Protein AF-A0A0G2BGS7-F1 (afdb_monomer)

Solvent-accessible surface area (backbone atoms only — not comparable to full-atom values): 3280 Å² total; per-residue (Å²): 140,87,68,89,72,79,38,72,68,46,52,52,62,56,24,66,80,40,98,53,77,39,76,51,69,42,96,49,42,48,81,47,76,57,100,88,45,78,45,81,51,66,86,60,62,71,51,77,40,87

Secondary structure (DSSP, 8-state):
---TT--HHHHHHHHTT-SS-EEEE-TTEEEEEETTEEEEEESS-EEEE-

Foldseek 3Di:
DDDPCPDPVNVQVVCVVPPDKDKADDPQWDWDADPNDIDIDGPDDMDIHD

Radius of gyration: 12.24 Å; Cα contacts (8 Å, |Δi|>4): 60; chains: 1; bounding box: 23×28×34 Å

Sequence (50 aa):
MHFPELTFEYVKEESKRTTMPVYALDDQSAIKVTDGEVEVISEGVWEKFN

Structure (mmCIF, N/CA/C/O backbone):
data_AF-A0A0G2BGS7-F1
#
_entry.id   AF-A0A0G2BGS7-F1
#
loop_
_atom_site.group_PDB
_atom_site.id
_atom_site.type_symbol
_atom_site.label_atom_id
_atom_site.label_alt_id
_atom_site.label_comp_id
_atom_site.label_asym_id
_atom_site.label_entity_id
_atom_site.label_seq_id
_atom_site.pdbx_PDB_ins_code
_atom_site.Cartn_x
_atom_site.Cartn_y
_atom_site.Cartn_z
_atom_site.occupancy
_atom_site.B_iso_or_equiv
_atom_site.auth_seq_id
_atom_site.auth_comp_id
_atom_site.auth_asym_id
_atom_site.auth_atom_id
_atom_site.pdbx_PDB_model_num
ATOM 1 N N . MET A 1 1 ? -7.771 -2.593 -20.584 1.00 61.19 1 MET A N 1
ATOM 2 C CA . MET A 1 1 ? -6.947 -1.398 -20.311 1.00 61.19 1 MET A CA 1
ATOM 3 C C . MET A 1 1 ? -5.684 -1.910 -19.643 1.00 61.19 1 MET A C 1
ATOM 5 O O . MET A 1 1 ? -5.827 -2.710 -18.733 1.00 61.19 1 MET A O 1
ATOM 9 N N . HIS A 1 2 ? -4.498 -1.598 -20.161 1.00 80.56 2 HIS A N 1
ATOM 10 C CA . HIS A 1 2 ? -3.216 -2.101 -19.651 1.00 80.56 2 HIS A CA 1
ATOM 11 C C . HIS A 1 2 ? -2.320 -0.891 -19.389 1.00 80.56 2 HIS A C 1
ATOM 13 O O . HIS A 1 2 ? -2.161 -0.075 -20.297 1.00 80.56 2 HIS A O 1
ATOM 19 N N . PHE A 1 3 ? -1.788 -0.774 -18.173 1.00 85.62 3 PHE A N 1
ATOM 20 C CA . PHE A 1 3 ? -1.010 0.374 -17.700 1.00 85.62 3 PHE A CA 1
ATOM 21 C C . PHE A 1 3 ? 0.389 -0.088 -17.268 1.00 85.62 3 PHE A C 1
ATOM 23 O O . PHE A 1 3 ? 0.626 -0.299 -16.079 1.00 85.62 3 PHE A O 1
ATOM 30 N N . PRO A 1 4 ? 1.305 -0.326 -18.221 1.00 89.12 4 PRO A N 1
ATOM 31 C CA . PRO A 1 4 ? 2.614 -0.912 -17.927 1.00 89.12 4 PRO A CA 1
ATOM 32 C C . PRO A 1 4 ? 3.477 -0.045 -17.002 1.00 89.12 4 PRO A C 1
ATOM 34 O O . PRO A 1 4 ? 4.379 -0.558 -16.348 1.00 89.12 4 PRO A O 1
ATOM 37 N N . GLU A 1 5 ? 3.222 1.261 -16.955 1.00 89.06 5 GLU A N 1
ATOM 38 C CA . GLU A 1 5 ? 3.936 2.212 -16.108 1.00 89.06 5 GLU A CA 1
ATOM 39 C C . GLU A 1 5 ? 3.523 2.180 -14.629 1.00 89.06 5 GLU A C 1
ATOM 41 O O . GLU A 1 5 ? 4.311 2.611 -13.786 1.00 89.06 5 GLU A O 1
ATOM 46 N N . LEU A 1 6 ? 2.339 1.650 -14.288 1.00 89.25 6 LEU A N 1
ATOM 47 C CA . LEU A 1 6 ? 1.822 1.612 -12.912 1.00 89.25 6 LEU A CA 1
ATOM 48 C C . LEU A 1 6 ? 2.467 0.476 -12.106 1.00 89.25 6 LEU A C 1
ATOM 50 O O . LEU A 1 6 ? 1.837 -0.509 -11.735 1.00 89.25 6 LEU A O 1
ATOM 54 N N . THR A 1 7 ? 3.763 0.632 -11.863 1.00 94.50 7 THR A N 1
ATOM 55 C CA . THR A 1 7 ? 4.616 -0.296 -11.113 1.00 94.50 7 THR A CA 1
ATOM 56 C C . THR A 1 7 ? 4.836 0.179 -9.676 1.00 94.50 7 THR A C 1
ATOM 58 O O . THR A 1 7 ? 4.602 1.343 -9.352 1.00 94.50 7 THR A O 1
ATOM 61 N N . PHE A 1 8 ? 5.370 -0.690 -8.814 1.00 95.38 8 PHE A N 1
ATOM 62 C CA . PHE A 1 8 ? 5.765 -0.312 -7.451 1.00 95.38 8 PHE A CA 1
ATOM 63 C C . PHE A 1 8 ? 6.785 0.834 -7.418 1.00 95.38 8 PHE A C 1
ATOM 65 O O . PHE A 1 8 ? 6.654 1.735 -6.593 1.00 95.38 8 PHE A O 1
ATOM 72 N N . GLU A 1 9 ? 7.750 0.862 -8.344 1.00 96.00 9 GLU A N 1
ATOM 73 C CA . GLU A 1 9 ? 8.725 1.960 -8.407 1.00 96.00 9 GLU A CA 1
ATOM 74 C C . GLU A 1 9 ? 8.056 3.282 -8.799 1.00 96.00 9 GLU A C 1
ATOM 76 O O . GLU A 1 9 ? 8.368 4.323 -8.226 1.00 96.00 9 GLU A O 1
ATOM 81 N N . TYR A 1 10 ? 7.082 3.245 -9.714 1.00 95.31 10 TYR A N 1
ATOM 82 C CA . TYR A 1 10 ? 6.280 4.425 -10.033 1.00 95.31 10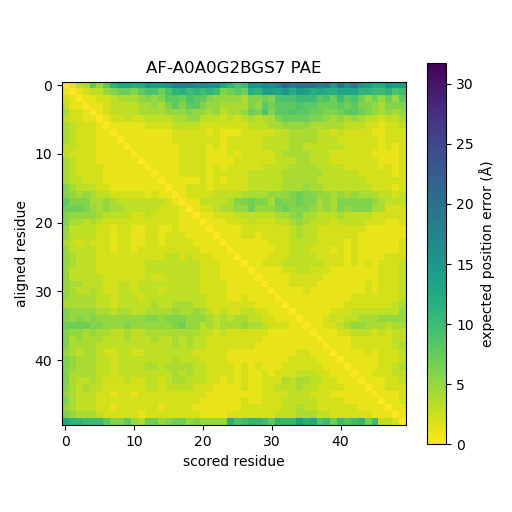 TYR A CA 1
ATOM 83 C C . TYR A 1 10 ? 5.524 4.934 -8.798 1.00 95.31 10 TYR A C 1
ATOM 85 O 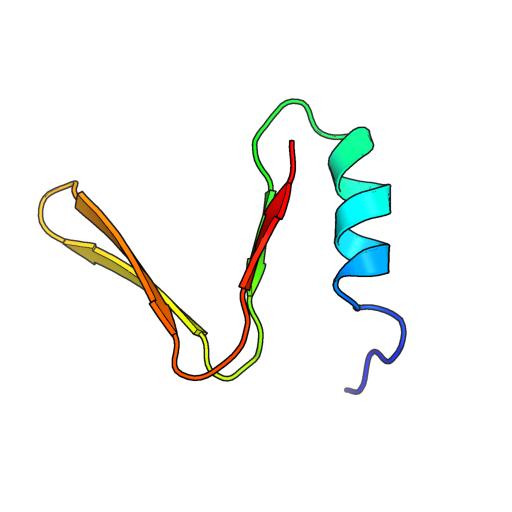O . TYR A 1 10 ? 5.622 6.112 -8.459 1.00 95.31 10 TYR A O 1
ATOM 93 N N . VAL A 1 11 ? 4.828 4.046 -8.077 1.00 95.56 11 VAL A N 1
ATOM 94 C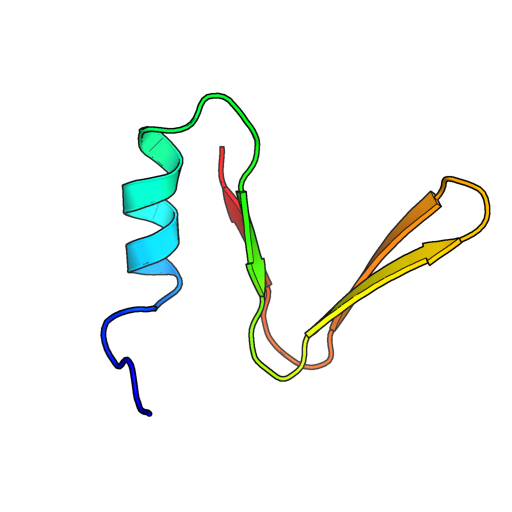 CA . VAL A 1 11 ? 4.074 4.434 -6.872 1.00 95.56 11 VAL A CA 1
ATOM 95 C C . VAL A 1 11 ? 4.997 4.989 -5.785 1.00 95.56 11 VAL A C 1
ATOM 97 O O . VAL A 1 11 ? 4.635 5.951 -5.114 1.00 95.56 11 VAL A O 1
ATOM 100 N N . LYS A 1 12 ? 6.200 4.434 -5.636 1.00 95.62 12 LYS A N 1
ATOM 101 C CA . LYS A 1 12 ? 7.222 4.908 -4.698 1.00 95.62 12 LYS A CA 1
ATOM 102 C C . LYS A 1 12 ? 7.756 6.299 -5.039 1.00 95.62 12 LYS A C 1
ATOM 104 O O . LYS A 1 12 ? 8.015 7.091 -4.137 1.00 95.62 12 LYS A O 1
ATOM 109 N N . GLU A 1 13 ? 7.956 6.616 -6.315 1.00 95.75 13 GLU A N 1
ATOM 110 C CA . GLU A 1 13 ? 8.352 7.973 -6.708 1.00 95.75 13 GLU A CA 1
ATOM 111 C C . GLU A 1 13 ? 7.214 8.973 -6.467 1.00 95.75 13 GLU A C 1
ATOM 113 O O . GLU A 1 13 ? 7.446 10.053 -5.919 1.00 95.75 13 GLU A O 1
ATOM 118 N N . GLU A 1 14 ? 5.975 8.591 -6.780 1.00 94.06 14 GLU A N 1
ATOM 119 C CA . GLU A 1 14 ? 4.804 9.440 -6.548 1.00 94.06 14 GLU A CA 1
ATOM 120 C C . GLU A 1 14 ? 4.477 9.619 -5.057 1.00 94.06 14 GLU A C 1
ATOM 122 O O . GLU A 1 14 ? 4.045 10.701 -4.642 1.00 94.06 14 GLU A O 1
ATOM 127 N N . SER A 1 15 ? 4.731 8.608 -4.216 1.00 95.81 15 SER A N 1
ATOM 128 C CA . SER A 1 15 ? 4.445 8.679 -2.778 1.00 95.81 15 SER A CA 1
ATOM 129 C C . SER A 1 15 ? 5.224 9.793 -2.088 1.00 95.81 15 SER A C 1
ATOM 131 O O . SER A 1 15 ? 4.684 10.425 -1.188 1.00 95.81 15 SER A O 1
ATOM 133 N N . LYS A 1 16 ? 6.432 10.126 -2.568 1.00 95.44 16 LYS A N 1
ATOM 134 C CA . LYS A 1 16 ? 7.275 11.213 -2.026 1.00 95.44 16 LYS A CA 1
ATOM 135 C C . LYS A 1 16 ? 6.594 12.582 -2.042 1.00 95.44 16 LYS A C 1
ATOM 137 O O . LYS A 1 16 ? 7.041 13.510 -1.369 1.00 95.44 16 LYS A O 1
ATOM 142 N N . ARG A 1 17 ? 5.551 12.747 -2.861 1.00 94.75 17 ARG A N 1
ATOM 143 C CA . ARG A 1 17 ? 4.779 13.992 -2.995 1.00 94.75 17 ARG A CA 1
ATOM 144 C C . ARG A 1 17 ? 3.573 14.031 -2.050 1.00 94.75 17 ARG A C 1
ATOM 146 O O . ARG A 1 17 ? 2.873 15.041 -2.010 1.00 94.75 17 ARG A O 1
ATOM 153 N N . THR A 1 18 ? 3.331 12.954 -1.308 1.00 92.31 18 THR A N 1
ATOM 154 C CA . THR A 1 18 ? 2.195 12.776 -0.404 1.00 92.31 18 THR A CA 1
ATOM 155 C C . THR A 1 18 ? 2.682 12.783 1.042 1.00 92.31 18 THR A C 1
ATOM 157 O O . THR A 1 18 ? 3.717 12.224 1.363 1.00 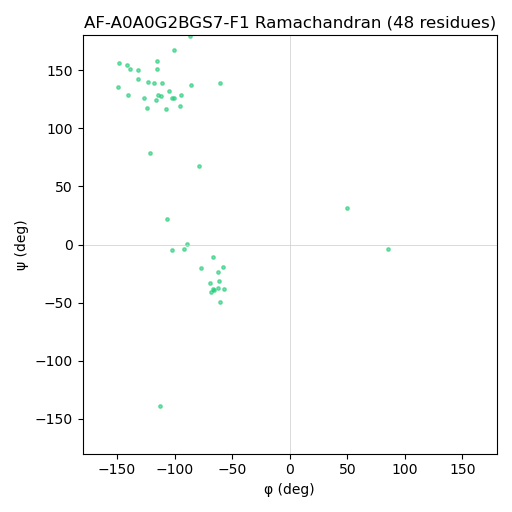92.31 18 THR A O 1
ATOM 160 N N . THR A 1 19 ? 1.946 13.438 1.941 1.00 94.62 19 THR A N 1
ATOM 161 C CA . THR A 1 19 ? 2.290 13.499 3.379 1.00 94.62 19 THR A CA 1
ATOM 162 C C . THR A 1 19 ? 1.693 12.350 4.195 1.00 94.62 19 THR A C 1
ATOM 164 O O . THR A 1 19 ? 1.840 12.293 5.415 1.00 94.62 19 THR A O 1
ATOM 167 N N . MET A 1 20 ? 0.968 11.462 3.523 1.00 94.44 20 MET A N 1
ATOM 168 C CA . MET A 1 20 ? 0.281 10.311 4.084 1.00 94.44 20 MET A CA 1
ATOM 169 C C . MET A 1 20 ? 0.902 9.021 3.545 1.00 94.44 20 MET A C 1
ATOM 171 O O . MET A 1 20 ? 1.361 9.002 2.404 1.00 94.44 20 MET A O 1
ATOM 175 N N . PRO A 1 21 ? 0.852 7.921 4.309 1.00 93.94 21 PRO A N 1
ATOM 176 C CA . PRO A 1 21 ? 1.336 6.645 3.817 1.00 93.94 21 PRO A CA 1
ATOM 177 C C . PRO A 1 21 ? 0.569 6.185 2.575 1.00 93.94 21 PRO A C 1
ATOM 179 O O . PRO A 1 21 ? -0.661 6.271 2.531 1.00 93.94 21 PRO A O 1
ATOM 182 N N . VAL A 1 22 ? 1.297 5.636 1.607 1.00 96.12 22 VAL A N 1
ATOM 183 C CA . VAL A 1 22 ? 0.741 5.066 0.377 1.00 96.12 22 VAL A CA 1
ATOM 184 C C . VAL A 1 22 ? 0.955 3.560 0.403 1.00 96.12 22 VAL A C 1
ATOM 186 O O . VAL A 1 22 ? 2.072 3.097 0.612 1.00 96.12 22 VAL A O 1
ATOM 189 N N . TYR A 1 23 ? -0.114 2.794 0.196 1.00 95.50 23 TYR A N 1
ATOM 190 C CA . TYR A 1 23 ? -0.065 1.336 0.108 1.00 95.50 23 TYR A CA 1
ATOM 191 C C . TYR A 1 23 ? -0.275 0.933 -1.349 1.00 95.50 23 TYR A C 1
ATOM 193 O O . TYR A 1 23 ? -1.332 1.205 -1.917 1.00 95.50 23 TYR A O 1
ATOM 201 N N . ALA A 1 24 ? 0.735 0.312 -1.950 1.00 96.12 24 ALA A N 1
ATOM 202 C CA . ALA A 1 24 ? 0.653 -0.265 -3.283 1.00 96.12 24 ALA A CA 1
ATOM 203 C C . ALA A 1 24 ? 0.295 -1.747 -3.161 1.00 96.12 24 ALA A C 1
ATOM 205 O O . ALA A 1 24 ? 0.943 -2.474 -2.407 1.00 96.12 24 ALA A O 1
ATOM 206 N N . LEU A 1 25 ? -0.731 -2.177 -3.892 1.00 96.88 25 LEU A N 1
ATOM 207 C CA . LEU A 1 25 ? -1.242 -3.546 -3.900 1.00 96.88 25 LEU A CA 1
ATOM 208 C C . LEU A 1 25 ? -1.209 -4.074 -5.332 1.00 96.88 25 LEU A C 1
ATOM 210 O O . LEU A 1 25 ? -1.543 -3.334 -6.259 1.00 96.88 25 LEU A O 1
ATOM 214 N N . ASP A 1 26 ? -0.837 -5.338 -5.499 1.00 94.75 26 ASP A N 1
ATOM 215 C CA . ASP A 1 26 ? -1.039 -6.053 -6.756 1.00 94.75 26 ASP A CA 1
ATOM 216 C C . ASP A 1 26 ? -2.435 -6.698 -6.839 1.00 94.75 26 ASP A C 1
ATOM 218 O O . ASP A 1 26 ? -3.243 -6.632 -5.908 1.00 94.75 26 ASP A O 1
ATOM 222 N N . ASP A 1 27 ? -2.711 -7.356 -7.967 1.00 94.44 27 ASP A N 1
ATOM 223 C CA . ASP A 1 27 ? -4.002 -7.997 -8.246 1.00 94.44 27 ASP A CA 1
ATOM 224 C C . ASP A 1 27 ? -4.309 -9.200 -7.330 1.00 94.44 27 ASP A C 1
ATOM 226 O O . ASP A 1 27 ? -5.435 -9.699 -7.323 1.00 94.44 27 ASP A O 1
ATOM 230 N N . GLN A 1 28 ? -3.329 -9.680 -6.555 1.00 97.50 28 GLN A N 1
ATOM 231 C CA . GLN A 1 28 ? -3.467 -10.799 -5.616 1.00 97.50 28 GLN A CA 1
ATOM 232 C C . GLN A 1 28 ? -3.489 -10.332 -4.153 1.00 97.50 28 GLN A C 1
ATOM 234 O O . GLN A 1 28 ? -3.206 -11.105 -3.231 1.00 97.50 28 GLN A O 1
ATOM 239 N N . SER A 1 29 ? -3.837 -9.062 -3.938 1.00 97.50 29 SER A N 1
ATOM 240 C CA . SER A 1 29 ? -3.846 -8.414 -2.632 1.00 97.50 29 SER A CA 1
ATOM 241 C C . SER A 1 29 ? -5.155 -7.661 -2.378 1.00 97.50 29 SER A C 1
ATOM 243 O O . SER A 1 29 ? -5.802 -7.155 -3.293 1.00 97.50 29 SER A O 1
ATOM 245 N N . ALA A 1 30 ? -5.555 -7.561 -1.110 1.00 97.06 30 ALA A N 1
ATOM 246 C CA . ALA A 1 30 ? -6.762 -6.857 -0.689 1.00 97.06 30 ALA A CA 1
ATOM 247 C C . ALA A 1 30 ? -6.607 -6.225 0.702 1.00 97.06 30 ALA A C 1
ATOM 249 O O . ALA A 1 30 ? -5.834 -6.691 1.539 1.00 97.06 30 ALA A O 1
ATOM 250 N N . ILE A 1 31 ? -7.399 -5.183 0.969 1.00 97.31 31 ILE A N 1
ATOM 251 C CA . ILE A 1 31 ? -7.540 -4.598 2.308 1.00 97.31 31 ILE A CA 1
ATOM 252 C C . ILE A 1 31 ? -8.837 -5.109 2.923 1.00 97.31 31 ILE A C 1
ATOM 254 O O . ILE A 1 31 ? -9.915 -4.946 2.348 1.00 97.31 31 ILE A O 1
ATOM 258 N N . LYS A 1 32 ? -8.733 -5.685 4.118 1.00 97.38 32 LYS A N 1
ATOM 259 C CA . LYS A 1 32 ? -9.875 -6.082 4.940 1.00 97.38 32 LYS A CA 1
ATOM 260 C C . LYS A 1 32 ? -10.026 -5.092 6.089 1.00 97.38 32 LYS A C 1
ATOM 262 O O . LYS A 1 32 ? -9.057 -4.798 6.784 1.00 97.38 32 LYS A O 1
ATOM 267 N N . VAL A 1 33 ? -11.251 -4.613 6.301 1.00 97.56 33 VAL A N 1
ATOM 268 C CA . VAL A 1 33 ? -11.606 -3.782 7.457 1.00 97.56 33 VAL A CA 1
ATOM 269 C C . VAL A 1 33 ? -12.756 -4.443 8.202 1.00 97.56 33 VAL A C 1
ATOM 271 O O . VAL A 1 33 ? -13.838 -4.605 7.639 1.00 97.56 33 VAL A O 1
ATOM 274 N N . THR A 1 34 ? -12.526 -4.827 9.457 1.00 97.94 34 THR A N 1
ATOM 275 C CA . THR A 1 34 ? -13.526 -5.511 10.298 1.00 97.94 34 THR A CA 1
ATOM 276 C C . THR A 1 34 ? -13.426 -4.968 11.715 1.00 97.94 34 THR A C 1
ATOM 278 O O . THR A 1 34 ? -12.326 -4.889 12.244 1.00 97.94 34 THR A O 1
ATOM 281 N N . ASP A 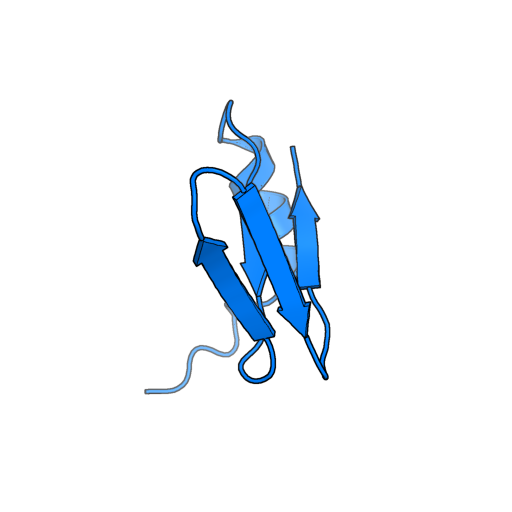1 35 ? -14.542 -4.540 12.308 1.00 97.00 35 ASP A N 1
ATOM 282 C CA . ASP A 1 35 ? -14.603 -4.017 13.687 1.00 97.00 35 ASP A CA 1
ATOM 283 C C . ASP A 1 35 ? -13.554 -2.932 14.030 1.00 97.00 35 ASP A C 1
ATOM 285 O O . ASP A 1 35 ? -13.111 -2.794 15.167 1.00 97.00 35 ASP A O 1
ATOM 289 N N . GLY A 1 36 ? -13.165 -2.127 13.036 1.00 96.06 36 GLY A N 1
ATOM 290 C CA . GLY A 1 36 ? -12.166 -1.062 13.181 1.00 96.06 36 GLY A CA 1
ATOM 291 C C . GLY A 1 36 ? -10.708 -1.512 13.025 1.00 96.06 36 GLY A C 1
ATOM 292 O O . GLY A 1 36 ? -9.820 -0.662 13.008 1.00 96.06 36 GLY A O 1
ATOM 293 N N . GLU A 1 37 ? -10.451 -2.808 12.858 1.00 97.12 37 GLU A N 1
ATOM 294 C CA . GLU A 1 37 ? -9.138 -3.352 12.514 1.00 97.12 37 GLU A CA 1
ATOM 295 C C . GLU A 1 37 ? -8.924 -3.331 10.994 1.00 97.12 37 GLU A C 1
ATOM 297 O O . GLU A 1 37 ? -9.830 -3.666 10.226 1.00 97.12 37 GLU A O 1
ATOM 302 N N . VAL A 1 38 ? -7.723 -2.931 10.563 1.00 95.75 38 VAL A N 1
ATOM 303 C CA . VAL A 1 38 ? -7.313 -2.871 9.153 1.00 95.75 38 VAL A CA 1
ATOM 304 C C . VAL A 1 38 ? -6.167 -3.850 8.924 1.00 95.75 38 VAL A C 1
ATOM 306 O O . VAL A 1 38 ? -5.123 -3.739 9.563 1.00 95.75 38 VAL A O 1
ATOM 309 N N . GLU A 1 39 ? -6.344 -4.765 7.976 1.00 96.56 39 GLU A N 1
ATOM 310 C CA . GLU A 1 39 ? -5.367 -5.798 7.625 1.00 96.56 39 GLU A CA 1
ATOM 311 C C . GLU A 1 39 ? -5.160 -5.848 6.104 1.00 96.56 39 GLU A C 1
ATOM 313 O O . GLU A 1 39 ? -6.114 -5.706 5.333 1.00 96.56 39 GLU A O 1
ATOM 318 N N . VAL A 1 40 ? -3.918 -6.076 5.669 1.00 96.81 40 VAL A N 1
ATOM 319 C CA . VAL A 1 40 ? -3.603 -6.398 4.271 1.00 96.81 40 VAL A CA 1
ATOM 320 C C . VAL A 1 40 ? -3.537 -7.915 4.134 1.00 96.81 40 VAL A C 1
ATOM 322 O O . VAL A 1 40 ? -2.706 -8.558 4.771 1.00 96.81 40 VAL A O 1
ATOM 325 N N . ILE A 1 41 ? -4.402 -8.479 3.296 1.00 97.88 41 ILE A N 1
ATOM 326 C CA . ILE A 1 41 ? -4.408 -9.901 2.942 1.00 97.88 41 ILE A CA 1
ATOM 327 C C . ILE A 1 41 ? -3.775 -10.029 1.560 1.00 97.88 41 ILE A C 1
ATOM 329 O O . ILE A 1 41 ? -4.210 -9.346 0.635 1.00 97.88 41 ILE A O 1
ATOM 333 N N . SER A 1 42 ? -2.756 -10.874 1.404 1.00 97.81 42 SER A N 1
ATOM 334 C CA . SER A 1 42 ? -2.039 -10.987 0.132 1.00 97.81 42 SER A CA 1
ATOM 335 C C . SER A 1 42 ? -1.492 -12.393 -0.106 1.00 97.81 42 SER A C 1
ATOM 337 O O . SER A 1 42 ? -0.912 -13.000 0.794 1.00 97.81 42 SER A O 1
ATOM 339 N N . GLU A 1 43 ? -1.670 -12.884 -1.333 1.00 97.88 43 GLU A N 1
ATOM 340 C CA . GLU A 1 43 ? -0.938 -14.030 -1.899 1.00 97.88 43 GLU A CA 1
ATOM 341 C C . GLU A 1 43 ? 0.165 -13.576 -2.876 1.00 97.88 43 GLU A C 1
ATOM 343 O O . GLU A 1 43 ? 0.927 -14.401 -3.383 1.00 97.88 43 GLU A O 1
ATOM 348 N N . GLY A 1 44 ? 0.233 -12.269 -3.144 1.00 96.06 44 GLY A N 1
ATOM 349 C CA . GLY A 1 44 ? 1.187 -11.617 -4.030 1.00 96.06 44 GLY A CA 1
ATOM 350 C C . GLY A 1 44 ? 2.147 -10.705 -3.268 1.00 96.06 44 GLY A C 1
ATOM 351 O O . GLY A 1 44 ? 2.662 -11.050 -2.202 1.00 96.06 44 GLY A O 1
ATOM 352 N N . VAL A 1 45 ? 2.419 -9.535 -3.839 1.00 96.31 45 VAL A N 1
AT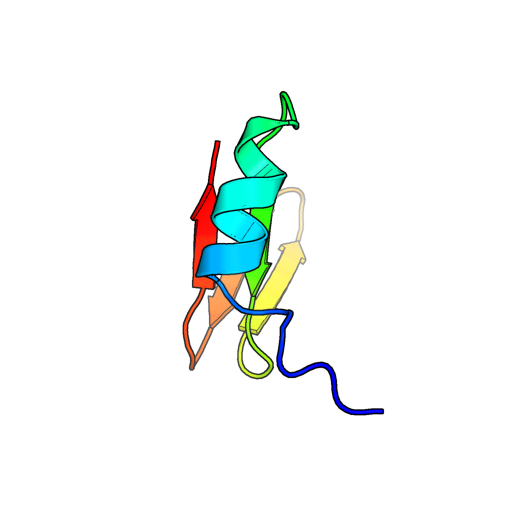OM 353 C CA . VAL A 1 45 ? 3.317 -8.525 -3.281 1.00 96.31 45 VAL A CA 1
ATOM 354 C C . VAL A 1 45 ? 2.548 -7.243 -3.003 1.00 96.31 45 VAL A C 1
ATOM 356 O O . VAL A 1 45 ? 1.730 -6.777 -3.795 1.00 96.31 45 VAL A O 1
ATOM 359 N N . TRP A 1 46 ? 2.864 -6.634 -1.868 1.00 97.31 46 TRP A N 1
ATOM 360 C CA . TRP A 1 46 ? 2.435 -5.287 -1.544 1.00 97.31 46 TRP A CA 1
ATOM 361 C C . TRP A 1 46 ? 3.555 -4.536 -0.836 1.00 97.31 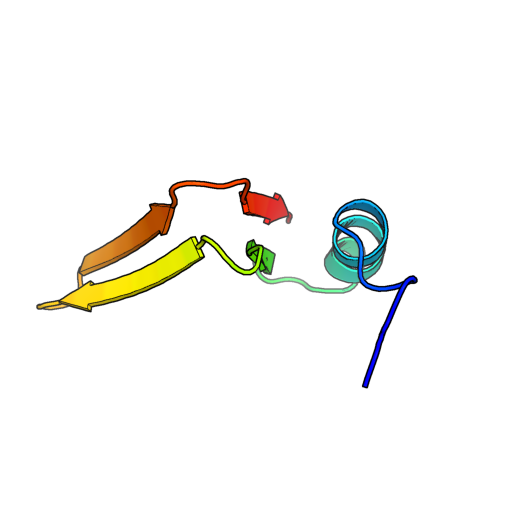46 TRP A C 1
ATOM 363 O O . TRP A 1 46 ? 4.412 -5.136 -0.184 1.00 97.31 46 TRP A O 1
ATOM 373 N N . GLU A 1 47 ? 3.525 -3.210 -0.941 1.00 96.75 47 GLU A N 1
ATOM 374 C CA . GLU A 1 47 ? 4.497 -2.337 -0.290 1.00 96.75 47 GLU A CA 1
ATOM 375 C C . GLU A 1 47 ? 3.819 -1.107 0.309 1.00 96.75 47 GLU A C 1
ATOM 377 O O . GLU A 1 47 ? 2.788 -0.628 -0.171 1.00 96.75 47 GLU A O 1
ATOM 382 N N . LYS A 1 48 ? 4.424 -0.581 1.375 1.00 95.88 48 LYS A N 1
ATOM 383 C CA . LYS A 1 48 ? 4.032 0.678 2.004 1.00 95.88 48 LYS A CA 1
ATOM 384 C C . LYS A 1 48 ? 5.150 1.696 1.836 1.00 95.88 48 LYS A C 1
ATOM 386 O O . LYS A 1 48 ? 6.281 1.444 2.247 1.00 95.8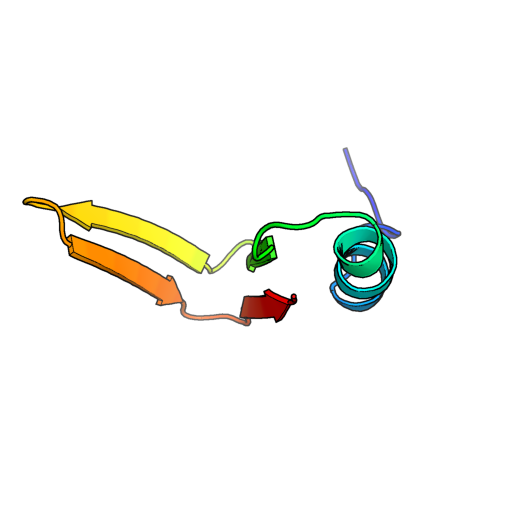8 48 LYS A O 1
ATOM 391 N N . PHE A 1 49 ? 4.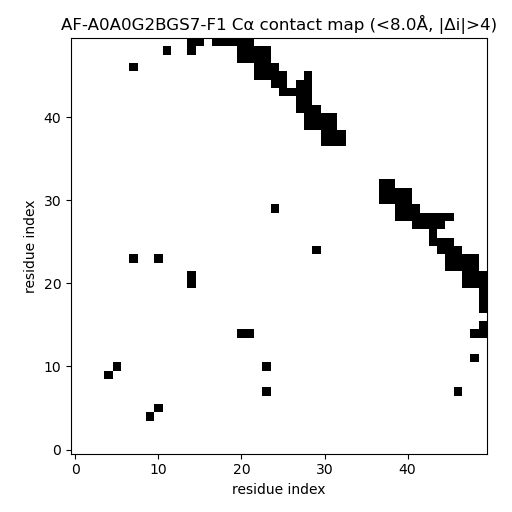794 2.872 1.343 1.00 94.81 49 PHE A N 1
ATOM 392 C CA . PHE A 1 49 ? 5.683 4.016 1.189 1.00 94.81 49 PHE A CA 1
ATOM 393 C C . PHE A 1 49 ? 5.244 5.182 2.092 1.00 94.81 49 PHE A C 1
ATOM 395 O O . PHE A 1 49 ? 4.083 5.246 2.509 1.00 94.81 49 PHE A O 1
ATOM 402 N N . ASN A 1 50 ? 6.182 6.085 2.398 1.00 80.06 50 ASN A N 1
ATOM 403 C CA . ASN A 1 50 ? 5.978 7.313 3.177 1.00 80.06 50 ASN A CA 1
ATOM 404 C C . ASN A 1 50 ? 6.387 8.544 2.369 1.00 80.06 50 ASN A C 1
ATOM 406 O O . ASN A 1 50 ? 7.227 8.387 1.451 1.00 80.06 50 ASN A O 1
#

Nearest PDB structures (foldseek):
  6rhv-assembly1_G  TM=4.341E-01  e=6.899E+00  Staphylococcus aureus
  8f5g-assembly2_B  TM=3.147E-01  e=7.879E+00  Thermoanaerobacter pseudethanolicus

Mean predicted aligned error: 3.08 Å

pLDDT: mean 94.09, std 6.07, range [61.19, 97.94]